Protein AF-A0A392Q744-F1 (afdb_monomer)

Structure (mmCIF, N/CA/C/O backbone):
data_AF-A0A392Q744-F1
#
_entry.id   AF-A0A392Q744-F1
#
loop_
_atom_site.group_PDB
_atom_site.id
_atom_site.type_symbol
_atom_site.label_atom_id
_atom_site.label_alt_id
_atom_site.label_comp_id
_atom_site.label_asym_id
_atom_site.label_entity_id
_atom_site.label_seq_id
_atom_site.pdbx_PDB_ins_code
_atom_site.Cartn_x
_atom_site.Cartn_y
_atom_site.Cartn_z
_atom_site.occupancy
_atom_site.B_iso_or_equiv
_atom_site.auth_seq_id
_atom_site.auth_comp_id
_atom_site.auth_asym_id
_atom_site.auth_atom_id
_atom_site.pdbx_PDB_model_num
ATOM 1 N N . PHE A 1 1 ? -15.950 12.818 39.175 1.00 40.56 1 PHE A N 1
ATOM 2 C CA . PHE A 1 1 ? -14.594 12.773 38.602 1.00 40.56 1 PHE A CA 1
ATOM 3 C C . PHE A 1 1 ? -14.683 13.084 37.117 1.00 40.56 1 PHE A C 1
ATOM 5 O O . PHE A 1 1 ? -14.929 12.186 36.325 1.00 40.56 1 PHE A O 1
ATOM 12 N N . GLN A 1 2 ? -14.583 14.359 36.740 1.00 44.25 2 GLN A N 1
ATOM 13 C CA . GLN A 1 2 ? -14.299 14.709 35.349 1.00 44.25 2 GLN A CA 1
ATOM 14 C C . GLN A 1 2 ? -12.792 14.530 35.182 1.00 44.25 2 GLN A C 1
ATOM 16 O O . GLN A 1 2 ? -12.014 15.237 35.819 1.00 44.25 2 GLN A O 1
ATOM 21 N N . GLY A 1 3 ? -12.395 13.497 34.437 1.00 49.59 3 GLY A N 1
ATOM 22 C CA . GLY A 1 3 ? -11.002 13.313 34.044 1.00 49.59 3 GLY A CA 1
ATOM 23 C C . GLY A 1 3 ? -10.518 14.507 33.214 1.00 49.59 3 GLY A C 1
ATOM 24 O O . GLY A 1 3 ? -11.346 15.278 32.717 1.00 49.59 3 GLY A O 1
ATOM 25 N N . PRO A 1 4 ? -9.197 14.691 33.074 1.00 48.31 4 PRO A N 1
ATOM 26 C CA . PRO A 1 4 ? -8.658 15.783 32.280 1.00 48.31 4 PRO A CA 1
ATOM 27 C C . PRO A 1 4 ? -9.224 15.712 30.858 1.00 48.31 4 PRO A C 1
ATOM 29 O O . PRO A 1 4 ? -9.113 14.690 30.181 1.00 48.31 4 PRO A O 1
ATOM 32 N N . VAL A 1 5 ? -9.856 16.802 30.421 1.00 51.94 5 VAL A N 1
ATOM 33 C CA . VAL A 1 5 ? -10.254 16.994 29.026 1.00 51.94 5 VAL A CA 1
ATOM 34 C C . VAL A 1 5 ? -8.962 17.217 28.253 1.00 51.94 5 VAL A C 1
ATOM 36 O O . VAL A 1 5 ? -8.396 18.307 28.290 1.00 51.94 5 VAL A O 1
ATOM 39 N N . ILE A 1 6 ? -8.447 16.160 27.627 1.00 52.03 6 ILE A N 1
ATOM 40 C CA . ILE A 1 6 ? -7.298 16.267 26.729 1.00 52.03 6 ILE A CA 1
ATOM 41 C C . ILE A 1 6 ? -7.781 17.104 25.537 1.00 52.03 6 ILE A C 1
ATOM 43 O O . ILE A 1 6 ? -8.728 16.683 24.864 1.00 52.03 6 ILE A O 1
ATOM 47 N N . PRO A 1 7 ? -7.218 18.303 25.297 1.00 49.78 7 PRO A N 1
ATOM 48 C CA . PRO A 1 7 ? -7.593 19.089 24.133 1.00 49.78 7 PRO A CA 1
ATOM 49 C C . PRO A 1 7 ? -7.316 18.255 22.876 1.00 49.78 7 PRO A C 1
ATOM 51 O O . PRO A 1 7 ? -6.326 17.515 22.857 1.00 49.78 7 PRO A O 1
ATOM 54 N N . PRO A 1 8 ? -8.170 18.336 21.839 1.00 54.72 8 PRO A N 1
ATOM 55 C CA . PRO A 1 8 ? -7.892 17.646 20.590 1.00 54.72 8 PRO A CA 1
ATOM 56 C C . PRO A 1 8 ? -6.484 18.049 20.133 1.00 54.72 8 PRO A C 1
ATOM 58 O O . PRO A 1 8 ? -6.153 19.239 20.209 1.00 54.72 8 PRO A O 1
ATOM 61 N N . PRO A 1 9 ? -5.633 17.087 19.737 1.00 55.06 9 PRO A N 1
ATOM 62 C CA . PRO A 1 9 ? -4.272 17.395 19.334 1.00 55.06 9 PRO A CA 1
ATOM 63 C C . PRO A 1 9 ? -4.317 18.470 18.250 1.00 55.06 9 PRO A C 1
ATOM 65 O O . PRO A 1 9 ? -5.069 18.355 17.279 1.00 55.06 9 PRO A O 1
ATOM 68 N N . VAL A 1 10 ? -3.545 19.541 18.441 1.00 57.88 10 VAL A N 1
ATOM 69 C CA . VAL A 1 10 ? -3.359 20.554 17.404 1.00 57.88 10 VAL A CA 1
ATOM 70 C C . VAL A 1 10 ? -2.586 19.866 16.292 1.00 57.88 10 VAL A C 1
ATOM 72 O O . VAL A 1 10 ? -1.378 19.667 16.398 1.00 57.88 10 VAL A O 1
ATOM 75 N N . LEU A 1 11 ? -3.301 19.432 15.258 1.00 59.94 11 LEU A N 1
ATOM 76 C CA . LEU A 1 11 ? -2.679 18.819 14.100 1.00 59.94 11 LEU A CA 1
ATOM 77 C C . LEU A 1 11 ? -1.862 19.905 13.398 1.00 59.94 11 LEU A C 1
ATOM 79 O O . LEU A 1 11 ? -2.411 20.876 12.877 1.00 59.94 11 LEU A O 1
ATOM 83 N N . GLN A 1 12 ? -0.542 19.751 13.415 1.00 71.56 12 GLN A N 1
ATOM 84 C CA . GLN A 1 12 ? 0.372 20.607 12.664 1.00 71.56 12 GLN A CA 1
ATOM 85 C C . GLN A 1 12 ? 0.181 20.402 11.152 1.00 71.56 12 GLN A C 1
ATOM 87 O O . GLN A 1 12 ? 0.417 21.314 10.363 1.00 71.56 12 GLN A O 1
ATOM 92 N N . TYR A 1 13 ? -0.283 19.212 10.764 1.00 79.44 13 TYR A N 1
ATOM 93 C CA . TYR A 1 13 ? -0.576 18.818 9.392 1.00 79.44 13 TYR A CA 1
ATOM 94 C C . TYR A 1 13 ? -2.086 18.776 9.139 1.00 79.44 13 TYR A C 1
ATOM 96 O O . TYR A 1 13 ? -2.864 18.302 9.967 1.00 79.44 13 TYR A O 1
ATOM 104 N N . GLY A 1 14 ? -2.516 19.242 7.966 1.00 83.06 14 GLY A N 1
ATOM 105 C CA . GLY A 1 14 ? -3.928 19.204 7.587 1.00 83.06 14 GLY A CA 1
ATOM 106 C C . GLY A 1 14 ? -4.449 17.774 7.401 1.00 83.06 14 GLY A C 1
ATOM 107 O O . GLY A 1 14 ? -3.707 16.870 7.019 1.00 83.06 14 GLY A O 1
ATOM 108 N N . ALA A 1 15 ? -5.758 17.581 7.583 1.00 80.00 15 ALA A N 1
ATOM 109 C CA . ALA A 1 15 ? -6.442 16.294 7.402 1.00 80.00 15 ALA A CA 1
ATOM 110 C C . ALA A 1 15 ? -6.132 15.611 6.052 1.00 80.00 15 ALA A C 1
ATOM 112 O O . ALA A 1 15 ? -5.926 14.400 5.998 1.00 80.00 15 ALA A O 1
ATOM 113 N N . ASN A 1 16 ? -6.037 16.390 4.967 1.00 79.31 16 ASN A N 1
ATOM 114 C CA . ASN A 1 16 ? -5.687 15.878 3.638 1.00 79.31 16 ASN A CA 1
ATOM 115 C C . ASN A 1 16 ? -4.253 15.338 3.576 1.00 79.31 16 ASN A C 1
ATOM 117 O O . ASN A 1 16 ? -3.996 14.331 2.922 1.00 79.31 16 ASN A O 1
ATOM 121 N N . GLU A 1 17 ? -3.317 16.000 4.255 1.00 82.62 17 GLU A N 1
ATOM 122 C CA . GLU A 1 17 ? -1.910 15.611 4.258 1.00 82.62 17 GLU A CA 1
ATOM 123 C C . GLU A 1 17 ? -1.683 14.344 5.086 1.00 82.62 17 GLU A C 1
ATOM 125 O O . GLU A 1 17 ? -0.993 13.425 4.641 1.00 82.62 17 GLU A O 1
ATOM 130 N N . LEU A 1 18 ? -2.321 14.261 6.255 1.00 87.19 18 LEU A N 1
ATOM 131 C CA . LEU A 1 18 ? -2.308 13.057 7.084 1.00 87.19 18 LEU A CA 1
ATOM 132 C C . LEU A 1 18 ? -3.018 11.892 6.383 1.00 87.19 18 LEU A C 1
ATOM 134 O O . LEU A 1 18 ? -2.512 10.774 6.396 1.00 87.19 18 LEU A O 1
ATOM 138 N N . GLY A 1 19 ? -4.138 12.150 5.702 1.00 81.75 19 GLY A N 1
ATOM 139 C CA . GLY A 1 19 ? -4.848 11.145 4.909 1.00 81.75 19 GLY A CA 1
ATOM 140 C C . GLY A 1 19 ? -4.018 10.599 3.743 1.00 81.75 19 GLY A C 1
ATOM 141 O O . GLY A 1 19 ? -3.975 9.388 3.537 1.00 81.75 19 GLY A O 1
ATOM 142 N N . ALA A 1 20 ? -3.308 11.464 3.012 1.00 80.06 20 ALA A N 1
ATOM 143 C CA . ALA A 1 20 ? -2.409 11.038 1.940 1.00 80.06 20 ALA A CA 1
ATOM 144 C C . ALA A 1 20 ? -1.247 10.183 2.470 1.00 80.06 20 ALA A C 1
ATOM 146 O O . ALA A 1 20 ? -0.913 9.162 1.870 1.00 80.06 20 ALA A O 1
ATOM 147 N N . PHE A 1 21 ? -0.673 10.573 3.613 1.00 86.06 21 PHE A N 1
ATOM 148 C CA . PHE A 1 21 ? 0.393 9.824 4.272 1.00 86.06 21 PHE A CA 1
ATOM 149 C C . PHE A 1 21 ? -0.076 8.436 4.725 1.00 86.06 21 PHE A C 1
ATOM 151 O O . PHE A 1 21 ? 0.568 7.438 4.410 1.00 86.06 21 PHE A O 1
ATOM 158 N N . LEU A 1 22 ? -1.230 8.355 5.396 1.00 84.12 22 LEU A N 1
ATOM 159 C CA . LEU A 1 22 ? -1.825 7.086 5.822 1.00 84.12 22 LEU A CA 1
ATOM 160 C C . LEU A 1 22 ? -2.135 6.170 4.638 1.00 84.12 22 LEU A C 1
ATOM 162 O O . LEU A 1 22 ? -1.742 5.011 4.661 1.00 84.12 22 LEU A O 1
ATOM 166 N N . ASN A 1 23 ? -2.733 6.706 3.572 1.00 80.38 23 ASN A N 1
ATOM 167 C CA . ASN A 1 23 ? -3.009 5.934 2.363 1.00 80.38 23 ASN A CA 1
ATOM 168 C C . ASN A 1 23 ? -1.725 5.379 1.723 1.00 80.38 23 ASN A C 1
ATOM 170 O O . ASN A 1 23 ? -1.740 4.296 1.145 1.00 80.38 23 ASN A O 1
ATOM 174 N N . GLN A 1 24 ? -0.602 6.094 1.820 1.00 79.94 24 GLN A N 1
ATOM 175 C CA . GLN A 1 24 ? 0.677 5.590 1.329 1.00 79.94 24 GLN A CA 1
ATOM 176 C C . GLN A 1 24 ? 1.226 4.457 2.207 1.00 79.94 24 GLN A C 1
ATOM 178 O O . GLN A 1 24 ? 1.706 3.466 1.663 1.00 79.94 24 GLN A O 1
ATOM 183 N N . LEU A 1 25 ? 1.102 4.567 3.535 1.00 80.56 25 LEU A N 1
ATOM 184 C CA . LEU A 1 25 ? 1.445 3.479 4.458 1.00 80.56 25 LEU A CA 1
ATOM 185 C C . LEU A 1 25 ? 0.608 2.233 4.190 1.00 80.56 25 LEU A C 1
ATOM 187 O O . LEU A 1 25 ? 1.171 1.152 4.046 1.00 80.56 25 LEU A O 1
ATOM 191 N N . ASP A 1 26 ? -0.707 2.408 4.039 1.00 77.81 26 ASP A N 1
ATOM 192 C CA . ASP A 1 26 ? -1.611 1.326 3.659 1.00 77.81 26 ASP A CA 1
ATOM 193 C C . ASP A 1 26 ? -1.132 0.682 2.352 1.00 77.81 26 ASP A C 1
ATOM 195 O O . ASP A 1 26 ? -0.978 -0.526 2.268 1.00 77.81 26 ASP A O 1
ATOM 199 N N . MET A 1 27 ? -0.833 1.470 1.317 1.00 74.31 27 MET A N 1
ATOM 200 C CA . MET A 1 27 ? -0.373 0.927 0.035 1.00 74.31 27 MET A CA 1
ATOM 201 C C . MET A 1 27 ? 0.958 0.172 0.118 1.00 74.31 27 MET A C 1
ATOM 203 O O . MET A 1 27 ? 1.142 -0.767 -0.654 1.00 74.31 27 MET A O 1
ATOM 207 N N . ASN A 1 28 ? 1.861 0.537 1.026 1.00 74.94 28 ASN A N 1
ATOM 208 C CA . ASN A 1 28 ? 3.126 -0.178 1.198 1.00 74.94 28 ASN A CA 1
ATOM 209 C C . ASN A 1 28 ? 2.930 -1.527 1.890 1.00 74.94 28 ASN A C 1
ATOM 211 O O . ASN A 1 28 ? 3.463 -2.520 1.406 1.00 74.94 28 ASN A O 1
ATOM 215 N N . GLU A 1 29 ? 2.111 -1.580 2.942 1.00 69.62 29 GLU A N 1
ATOM 216 C CA . GLU A 1 29 ? 1.691 -2.834 3.585 1.00 69.62 29 GLU A CA 1
ATOM 217 C C . GLU A 1 29 ? 1.031 -3.771 2.553 1.00 69.62 29 GLU A C 1
ATOM 219 O O . GLU A 1 29 ? 1.376 -4.941 2.419 1.00 69.62 29 GLU A O 1
ATOM 224 N N . ILE A 1 30 ? 0.148 -3.226 1.709 1.00 66.19 30 ILE A N 1
ATOM 225 C CA . ILE A 1 30 ? -0.572 -3.971 0.660 1.00 66.19 30 ILE A CA 1
ATOM 226 C C . ILE A 1 30 ? 0.353 -4.584 -0.394 1.00 66.19 30 ILE A C 1
ATOM 228 O O . ILE A 1 30 ? 0.031 -5.619 -0.988 1.00 66.19 30 ILE A O 1
ATOM 232 N N . LEU A 1 31 ? 1.434 -3.884 -0.714 1.00 67.31 31 LEU A N 1
ATOM 233 C CA . LEU A 1 31 ? 2.383 -4.277 -1.747 1.00 67.31 31 LEU A CA 1
ATOM 234 C C . LEU A 1 31 ? 3.550 -5.094 -1.185 1.00 67.31 31 LEU A C 1
ATOM 236 O O . LEU A 1 31 ? 4.459 -5.398 -1.954 1.00 67.31 31 LEU A O 1
ATOM 240 N N . ASP A 1 32 ? 3.500 -5.458 0.101 1.00 65.75 32 ASP A N 1
ATOM 241 C CA . ASP A 1 32 ? 4.564 -6.172 0.813 1.00 65.75 32 ASP A CA 1
ATOM 242 C C . ASP A 1 32 ? 5.907 -5.420 0.731 1.00 65.75 32 ASP A C 1
ATOM 244 O O . ASP A 1 32 ? 6.977 -5.977 0.506 1.00 65.75 32 ASP A O 1
ATOM 248 N N . LEU A 1 33 ? 5.823 -4.090 0.838 1.00 65.38 33 LEU A N 1
ATOM 249 C CA . LEU A 1 33 ? 6.956 -3.166 0.795 1.00 65.38 33 LEU A CA 1
ATOM 250 C C . LEU A 1 33 ? 7.367 -2.708 2.203 1.00 65.38 33 LEU A C 1
ATOM 252 O O . LEU A 1 33 ? 8.039 -1.686 2.337 1.00 65.38 33 LEU A O 1
ATOM 256 N N . GLU A 1 34 ? 6.954 -3.426 3.254 1.00 58.41 34 GLU A N 1
ATOM 257 C CA . GLU A 1 34 ? 7.228 -3.063 4.654 1.00 58.41 34 GLU A CA 1
ATOM 258 C C . GLU A 1 34 ? 8.723 -3.035 4.991 1.00 58.41 34 GLU A C 1
ATOM 260 O O . GLU A 1 34 ? 9.138 -2.252 5.844 1.00 58.41 34 GLU A O 1
ATOM 265 N N . GLU A 1 35 ? 9.541 -3.832 4.293 1.00 53.56 35 GLU A N 1
ATOM 266 C CA . GLU A 1 35 ? 11.001 -3.846 4.465 1.00 53.56 35 GLU A CA 1
ATOM 267 C C . GLU A 1 35 ? 11.682 -2.558 3.981 1.00 53.56 35 GLU A C 1
ATOM 269 O O . GLU A 1 35 ? 12.849 -2.307 4.288 1.00 53.56 35 GLU A O 1
ATOM 274 N N . LEU A 1 36 ? 10.972 -1.706 3.239 1.00 57.53 36 LEU A N 1
ATOM 275 C CA . LEU A 1 36 ? 11.486 -0.400 2.874 1.00 57.53 36 LEU A CA 1
ATOM 276 C C . LEU A 1 36 ? 11.223 0.579 4.025 1.00 57.53 36 LEU A C 1
ATOM 278 O O . LEU A 1 36 ? 10.157 1.190 4.117 1.00 57.53 36 LEU A O 1
ATOM 282 N N . GLU A 1 37 ? 12.220 0.747 4.900 1.00 60.88 37 GLU A N 1
ATOM 283 C CA . GLU A 1 37 ? 12.244 1.723 6.003 1.00 60.88 37 GLU A CA 1
ATOM 284 C C . GLU A 1 37 ? 12.283 3.186 5.498 1.00 60.88 37 GLU A C 1
ATOM 286 O O . GLU A 1 37 ? 13.178 3.965 5.812 1.00 60.88 37 GLU A O 1
ATOM 291 N N . TYR A 1 38 ? 11.311 3.598 4.683 1.00 66.62 38 TYR A N 1
ATOM 292 C CA . TYR A 1 38 ? 11.223 4.960 4.148 1.00 66.62 38 TYR A CA 1
ATOM 293 C C . TYR A 1 38 ? 10.691 5.982 5.157 1.00 66.62 38 TYR A C 1
ATOM 295 O O . TYR A 1 38 ? 10.766 7.186 4.904 1.00 66.62 38 TYR A O 1
ATOM 303 N N . TYR A 1 39 ? 10.118 5.526 6.273 1.00 74.62 39 TYR A N 1
ATOM 304 C CA . TYR A 1 39 ? 9.424 6.391 7.221 1.00 74.62 39 TYR A CA 1
ATOM 305 C C . TYR A 1 39 ? 10.174 6.499 8.538 1.00 74.62 39 TYR A C 1
ATOM 307 O O . TYR A 1 39 ? 10.352 5.514 9.252 1.00 74.62 39 TYR A O 1
ATOM 315 N N . ASP A 1 40 ? 10.516 7.733 8.893 1.00 84.19 40 ASP A N 1
ATOM 316 C CA . ASP A 1 40 ? 10.956 8.082 10.235 1.00 84.19 40 ASP A CA 1
ATOM 317 C C . ASP A 1 40 ? 9.775 7.956 11.215 1.00 84.19 40 ASP A C 1
ATOM 319 O O . ASP A 1 40 ? 8.879 8.809 11.261 1.00 84.19 40 ASP A O 1
ATOM 323 N N . LYS A 1 41 ? 9.779 6.868 11.993 1.00 84.50 41 LYS A N 1
ATOM 324 C CA . LYS A 1 41 ? 8.752 6.548 12.997 1.00 84.50 41 LYS A CA 1
ATOM 325 C C . LYS A 1 41 ? 8.833 7.436 14.24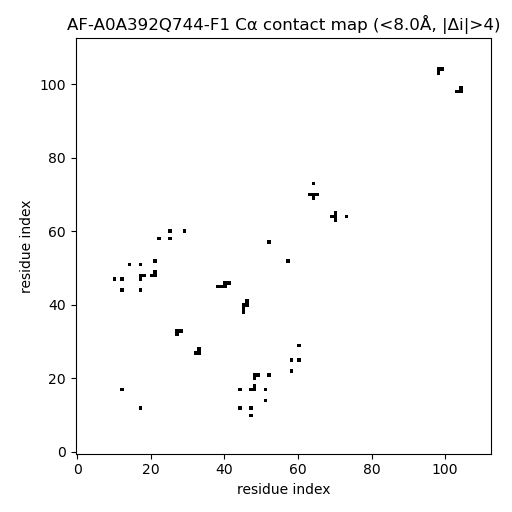4 1.00 84.50 41 LYS A C 1
ATOM 327 O O . LYS A 1 41 ? 7.893 7.455 15.03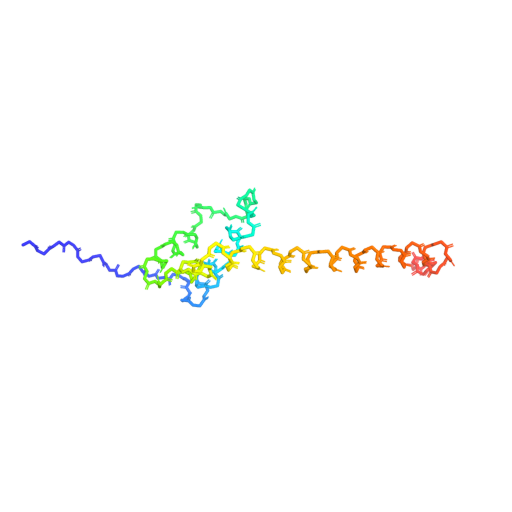9 1.00 84.50 41 LYS A O 1
ATOM 332 N N . GLU A 1 42 ? 9.921 8.182 14.423 1.00 87.88 42 GLU A N 1
ATOM 333 C CA . GLU A 1 42 ? 10.064 9.148 15.513 1.00 87.88 42 GLU A CA 1
ATOM 334 C C . GLU A 1 42 ? 9.565 10.543 15.120 1.00 87.88 42 GLU A C 1
ATOM 336 O O . GLU A 1 42 ? 9.280 11.365 16.003 1.00 87.88 42 GLU A O 1
ATOM 341 N N . SER A 1 43 ? 9.388 10.787 13.815 1.00 86.38 43 SER A N 1
ATOM 342 C CA . SER A 1 43 ? 8.904 12.057 13.284 1.00 86.38 43 SER A CA 1
ATOM 343 C C . SER A 1 43 ? 7.529 12.449 13.832 1.00 86.38 43 SER A C 1
ATOM 345 O O . SER A 1 43 ? 6.637 11.629 14.073 1.00 86.38 43 SER A O 1
ATOM 347 N N . GLU A 1 44 ? 7.330 13.756 13.975 1.00 88.44 44 GLU A N 1
ATOM 348 C CA . GLU A 1 44 ? 6.062 14.321 14.434 1.00 88.44 44 GLU A CA 1
ATOM 349 C C . GLU A 1 44 ? 4.915 14.022 13.453 1.00 88.44 44 GLU A C 1
ATOM 351 O O . GLU A 1 44 ? 3.789 13.735 13.861 1.00 88.44 44 GLU A O 1
ATOM 356 N N . LYS A 1 45 ? 5.219 13.977 12.149 1.00 85.62 45 LYS A N 1
ATOM 357 C CA . LYS A 1 45 ? 4.267 13.588 11.100 1.00 85.62 45 LYS A CA 1
ATOM 358 C C . LYS A 1 45 ? 3.788 12.148 11.266 1.00 85.62 45 LYS A C 1
ATOM 360 O O . LYS A 1 45 ? 2.593 11.899 11.133 1.00 85.62 45 LYS A O 1
ATOM 365 N N . TRP A 1 46 ? 4.687 11.215 11.593 1.00 88.06 46 TRP A N 1
ATOM 366 C CA . TRP A 1 46 ? 4.318 9.827 11.875 1.00 88.06 46 TRP A CA 1
ATOM 367 C C . TRP A 1 46 ? 3.386 9.731 13.086 1.00 88.06 46 TRP A C 1
ATOM 369 O O . TRP A 1 46 ? 2.316 9.126 12.998 1.00 88.06 46 TRP A O 1
ATOM 379 N N . LYS A 1 47 ? 3.751 10.381 14.197 1.00 89.94 47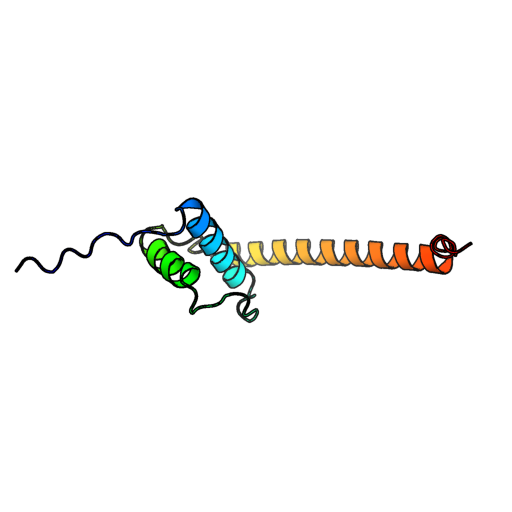 LYS A N 1
ATOM 380 C CA . LYS A 1 47 ? 2.956 10.391 15.436 1.00 89.94 47 LYS A CA 1
ATOM 381 C C . LYS A 1 47 ? 1.553 10.960 15.209 1.00 89.94 47 LYS A C 1
ATOM 383 O O . LYS A 1 47 ? 0.567 10.314 15.561 1.00 89.94 47 LYS A O 1
ATOM 388 N N . GLN A 1 48 ? 1.451 12.121 14.560 1.00 89.00 48 GLN A N 1
ATOM 389 C CA . GLN A 1 48 ? 0.162 12.749 14.258 1.00 89.00 48 GLN A CA 1
ATOM 390 C C . GLN A 1 48 ? -0.657 11.951 13.241 1.00 89.00 48 GLN A C 1
ATOM 392 O O . GLN A 1 48 ? -1.875 11.866 13.385 1.00 89.00 48 GLN A O 1
ATOM 397 N N . ALA A 1 49 ? -0.021 11.314 12.252 1.00 87.31 49 ALA A N 1
ATOM 398 C CA . ALA A 1 49 ? -0.716 10.427 11.326 1.00 87.31 49 ALA A CA 1
ATOM 399 C C . ALA A 1 49 ? -1.305 9.207 12.041 1.00 87.31 49 ALA A C 1
ATOM 401 O O . ALA A 1 49 ? -2.457 8.870 11.788 1.00 87.31 49 ALA A O 1
ATOM 402 N N . MET A 1 50 ? -0.567 8.571 12.958 1.00 88.06 50 MET A N 1
ATOM 403 C CA . MET A 1 50 ? -1.084 7.436 13.734 1.00 88.06 50 MET A CA 1
ATOM 404 C C . MET A 1 50 ? -2.220 7.841 14.680 1.00 88.06 50 MET A C 1
ATOM 406 O O . MET A 1 50 ? -3.171 7.077 14.845 1.00 88.06 50 MET A O 1
ATOM 410 N N . GLU A 1 51 ? -2.173 9.045 15.257 1.00 88.25 51 GLU A N 1
ATOM 411 C CA . GLU A 1 51 ? -3.281 9.572 16.061 1.00 88.25 51 GLU A CA 1
ATOM 412 C C . GLU A 1 51 ? -4.512 9.877 15.194 1.00 88.25 51 GLU A C 1
ATOM 414 O O . GLU A 1 51 ? -5.623 9.460 15.519 1.00 88.25 51 GLU A O 1
ATOM 419 N N . TYR A 1 52 ? -4.312 10.517 14.037 1.00 85.69 52 TYR A N 1
ATOM 420 C CA . TYR A 1 52 ? -5.363 10.768 13.051 1.00 85.69 52 TYR A CA 1
ATOM 421 C C . TYR A 1 52 ? -5.957 9.466 12.490 1.00 85.69 52 TYR A C 1
ATOM 423 O O . TYR A 1 52 ? -7.159 9.391 12.251 1.00 85.69 52 TYR A O 1
ATOM 431 N N . ARG A 1 53 ? -5.163 8.393 12.372 1.00 84.12 53 ARG A N 1
ATOM 432 C CA . ARG A 1 53 ? -5.626 7.068 11.925 1.00 84.12 53 ARG A CA 1
ATOM 433 C C . ARG A 1 53 ? -6.753 6.506 12.792 1.00 84.12 53 ARG A C 1
ATOM 435 O O . ARG A 1 53 ? -7.592 5.779 12.281 1.00 84.12 53 ARG A O 1
ATOM 442 N N . LYS A 1 54 ? -6.796 6.855 14.083 1.00 82.88 54 LYS A N 1
ATOM 443 C CA . LYS A 1 54 ? -7.844 6.411 15.020 1.00 82.88 54 LYS A CA 1
ATOM 444 C C . LYS A 1 54 ? -9.209 7.049 14.744 1.00 82.88 54 LYS A C 1
ATOM 446 O O . LYS A 1 54 ? -10.216 6.541 15.228 1.00 82.88 54 LYS A O 1
ATOM 451 N N . THR A 1 55 ? -9.246 8.175 14.027 1.00 82.81 55 THR A N 1
ATOM 452 C CA . THR A 1 55 ? -10.477 8.938 13.755 1.00 82.81 55 THR A CA 1
ATOM 453 C C . THR A 1 55 ? -11.039 8.678 12.361 1.00 82.81 55 THR A C 1
ATOM 455 O O . THR A 1 55 ? -12.210 8.959 12.106 1.00 82.81 55 THR A O 1
ATOM 458 N N . VAL A 1 56 ? -10.226 8.119 11.465 1.00 73.38 56 VAL A N 1
ATOM 459 C CA . VAL A 1 56 ? -10.642 7.713 10.125 1.00 73.38 56 VAL A CA 1
ATOM 460 C C . VAL A 1 56 ? -10.984 6.231 10.112 1.00 73.38 56 VAL A C 1
ATOM 462 O O . VAL A 1 56 ? -10.392 5.429 10.834 1.00 73.38 56 VAL A O 1
ATOM 465 N N . ALA A 1 57 ? -11.953 5.850 9.279 1.00 67.00 57 ALA A N 1
ATOM 466 C CA . ALA A 1 57 ? -12.187 4.438 9.019 1.00 67.00 57 ALA A CA 1
ATOM 467 C C . ALA A 1 57 ? -10.871 3.809 8.522 1.00 67.00 57 ALA A C 1
ATOM 469 O O . ALA A 1 57 ? -10.173 4.453 7.726 1.00 67.00 57 ALA A O 1
ATOM 470 N N . PRO A 1 58 ? -10.522 2.585 8.965 1.00 60.56 58 PRO A N 1
ATOM 471 C CA . PRO A 1 58 ? -9.403 1.856 8.392 1.00 60.56 58 PRO A CA 1
ATOM 472 C C . PRO A 1 58 ? -9.514 1.904 6.873 1.00 60.56 58 PRO A C 1
ATOM 474 O O . PRO A 1 58 ? -10.624 1.813 6.331 1.00 60.56 58 PRO A O 1
ATOM 477 N N . SER A 1 59 ? -8.379 2.056 6.186 1.00 58.97 59 SER A N 1
ATOM 478 C CA . SER A 1 59 ? -8.359 1.894 4.737 1.00 58.97 59 SER A CA 1
ATOM 479 C C . SER A 1 59 ? -9.117 0.625 4.397 1.00 58.97 59 SER A C 1
ATOM 481 O O . SER A 1 59 ? -8.968 -0.399 5.071 1.00 58.97 59 SER A O 1
ATOM 483 N N . ALA A 1 60 ? -9.963 0.707 3.371 1.00 55.28 60 ALA A N 1
ATOM 484 C CA . ALA A 1 60 ? -10.894 -0.345 2.983 1.00 55.28 60 ALA A CA 1
ATOM 485 C C . ALA A 1 60 ? -10.205 -1.672 2.622 1.00 55.28 60 ALA A C 1
ATOM 487 O O . ALA A 1 60 ? -10.870 -2.563 2.119 1.00 55.28 60 ALA A O 1
ATOM 488 N N . PHE A 1 61 ? -8.894 -1.821 2.856 1.00 50.56 61 PHE A N 1
ATOM 489 C CA . PHE A 1 61 ? -8.177 -3.082 2.837 1.00 50.56 61 PHE A CA 1
ATOM 490 C C . PHE A 1 61 ? -8.830 -4.175 3.678 1.00 50.56 61 PHE A C 1
ATOM 492 O O . PHE A 1 61 ? -8.810 -5.321 3.233 1.00 50.56 61 PHE A O 1
ATOM 499 N N . TYR A 1 62 ? -9.553 -3.822 4.748 1.00 46.00 62 TYR A N 1
ATOM 500 C CA . TYR A 1 62 ? -10.564 -4.710 5.319 1.00 46.00 62 TYR A CA 1
ATOM 501 C C . TYR A 1 62 ? -11.999 -4.302 4.930 1.00 46.00 62 TYR A C 1
ATOM 503 O O . TYR A 1 62 ? -12.546 -3.363 5.507 1.00 46.00 62 TYR A O 1
ATOM 511 N N . PRO A 1 63 ? -12.624 -5.006 3.966 1.00 54.38 63 PRO A N 1
ATOM 512 C CA . PRO A 1 63 ? -12.056 -6.052 3.126 1.00 54.38 63 PRO A CA 1
ATOM 513 C C . PRO A 1 63 ? -12.023 -5.619 1.658 1.00 54.38 63 PRO A C 1
ATOM 515 O O . PRO A 1 63 ? -12.984 -5.808 0.915 1.00 54.38 63 PRO A O 1
ATOM 518 N N . ARG A 1 64 ? -10.877 -5.108 1.186 1.00 55.84 64 ARG A N 1
ATOM 519 C CA . ARG A 1 64 ? -10.647 -4.842 -0.252 1.00 55.84 64 ARG A CA 1
ATOM 520 C C . ARG A 1 64 ? -10.677 -6.169 -1.015 1.00 55.84 64 ARG A C 1
ATOM 522 O O . ARG A 1 64 ? -10.961 -6.196 -2.211 1.00 55.84 64 ARG A O 1
ATOM 529 N N . TYR A 1 65 ? -10.464 -7.264 -0.285 1.00 61.88 65 TYR A N 1
ATOM 530 C CA . TYR A 1 65 ? -10.730 -8.632 -0.685 1.00 61.88 65 TYR A CA 1
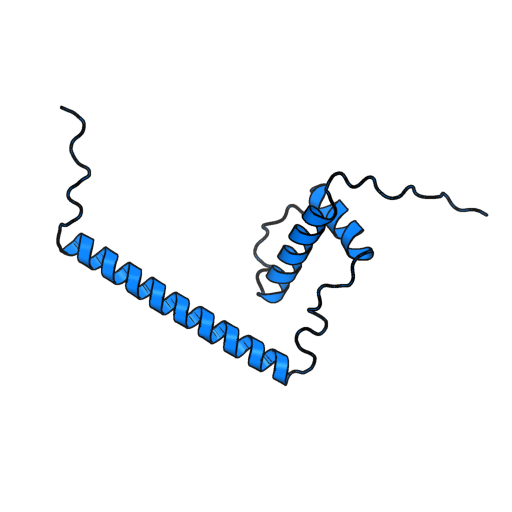ATOM 531 C C . TYR A 1 65 ? -11.669 -9.301 0.330 1.00 61.88 65 TYR A C 1
ATOM 533 O O . TYR A 1 65 ? -11.202 -9.867 1.313 1.00 61.88 65 TYR A O 1
ATOM 541 N N . PRO A 1 66 ? -12.996 -9.236 0.118 1.00 61.88 66 PRO A N 1
ATOM 542 C CA . PRO A 1 66 ? -13.988 -9.852 1.011 1.00 61.88 66 PRO A CA 1
ATOM 543 C C . PRO A 1 66 ? -13.930 -11.378 1.023 1.00 61.88 66 PRO A C 1
ATOM 545 O O . PRO A 1 66 ? -14.529 -12.008 1.889 1.00 61.88 66 PRO A O 1
ATOM 548 N N . THR A 1 67 ? -13.218 -11.972 0.069 1.00 72.75 67 THR A N 1
ATOM 549 C CA . THR A 1 67 ? -13.025 -13.411 -0.055 1.00 72.75 67 THR A CA 1
ATOM 550 C C . THR A 1 67 ? -11.612 -13.706 -0.545 1.00 72.75 67 THR A C 1
ATOM 552 O O . THR A 1 67 ? -10.990 -12.889 -1.230 1.00 72.75 67 THR A O 1
ATOM 555 N N . GLU A 1 68 ? -11.130 -14.913 -0.257 1.00 73.75 68 GLU A N 1
ATOM 556 C CA . GLU A 1 68 ? -9.877 -15.446 -0.801 1.00 73.75 68 GLU A CA 1
ATOM 557 C C . GLU A 1 68 ? -9.845 -15.369 -2.338 1.00 73.75 68 GLU A C 1
ATOM 559 O O . GLU A 1 68 ? -8.855 -14.950 -2.929 1.00 73.75 68 GLU A O 1
ATOM 564 N N . VAL A 1 69 ? -10.975 -15.645 -2.997 1.00 79.88 69 VAL A N 1
ATOM 565 C CA . VAL A 1 69 ? -11.114 -15.525 -4.458 1.00 79.88 69 VAL A CA 1
ATOM 566 C C . VAL A 1 69 ? -10.851 -14.094 -4.936 1.00 79.88 69 VAL A C 1
ATOM 568 O O . VAL A 1 69 ? -10.149 -13.885 -5.927 1.00 79.88 69 VAL A O 1
ATOM 571 N N . ALA A 1 70 ? -11.383 -13.088 -4.234 1.00 69.75 70 ALA A N 1
ATOM 572 C CA . ALA A 1 70 ? -11.145 -11.690 -4.577 1.00 69.75 70 ALA A CA 1
ATOM 573 C C . ALA A 1 70 ? -9.665 -11.317 -4.400 1.00 69.75 70 ALA A C 1
ATOM 575 O O . ALA A 1 70 ? -9.121 -10.583 -5.233 1.00 69.75 70 ALA A O 1
ATOM 576 N N . TYR A 1 71 ? -9.021 -11.845 -3.353 1.00 76.00 71 TYR A N 1
ATOM 577 C CA . TYR A 1 71 ? -7.594 -11.662 -3.087 1.00 76.00 71 TYR A CA 1
ATOM 578 C C . TYR A 1 71 ? -6.739 -12.242 -4.214 1.00 76.00 71 TYR A C 1
ATOM 580 O O . TYR A 1 71 ? -5.937 -11.513 -4.801 1.00 76.00 71 TYR A O 1
ATOM 588 N N . VAL A 1 72 ? -6.976 -13.502 -4.589 1.00 82.38 72 VAL A N 1
ATOM 589 C CA . VAL A 1 72 ? -6.261 -14.184 -5.679 1.00 82.38 72 VAL A CA 1
ATOM 590 C C . VAL A 1 72 ? -6.438 -13.434 -7.000 1.00 82.38 72 VAL A C 1
ATOM 592 O O . VAL A 1 72 ? -5.452 -13.094 -7.652 1.00 82.38 72 VAL A O 1
ATOM 595 N N . ALA A 1 73 ? -7.667 -13.044 -7.352 1.00 77.25 73 ALA A N 1
ATOM 596 C CA . ALA A 1 73 ? -7.923 -12.254 -8.558 1.00 77.25 73 ALA A CA 1
ATOM 597 C C . ALA A 1 73 ? -7.217 -10.882 -8.529 1.00 77.25 73 ALA A C 1
ATOM 599 O O . ALA A 1 73 ? -6.820 -10.343 -9.566 1.00 77.25 73 ALA A O 1
ATOM 600 N N . GLY A 1 74 ? -7.060 -10.288 -7.343 1.00 76.12 74 GLY A N 1
ATOM 601 C CA . GLY A 1 74 ? -6.268 -9.080 -7.136 1.00 76.12 74 GLY A 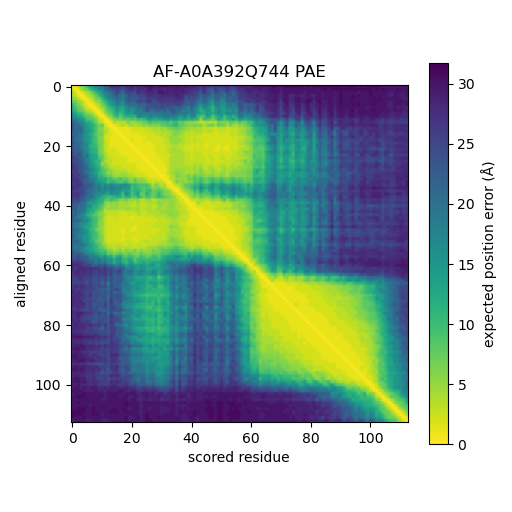CA 1
ATOM 602 C C . GLY A 1 74 ? -4.775 -9.300 -7.379 1.00 76.12 74 GLY A C 1
ATOM 603 O O . GLY A 1 74 ? -4.150 -8.481 -8.059 1.00 76.12 74 GLY A O 1
ATOM 604 N N . GLN A 1 75 ? -4.226 -10.405 -6.870 1.00 78.06 75 GLN A N 1
ATOM 605 C CA . GLN A 1 75 ? -2.828 -10.788 -7.080 1.00 78.06 75 GLN A CA 1
ATOM 606 C C . GLN A 1 75 ? -2.528 -11.059 -8.556 1.00 78.06 75 GLN A C 1
ATOM 608 O O . GLN A 1 75 ? -1.551 -10.538 -9.092 1.00 78.06 75 GLN A O 1
ATOM 613 N N . GLU A 1 76 ? -3.407 -11.775 -9.257 1.00 82.44 76 GLU A N 1
ATOM 614 C CA . GLU A 1 76 ? -3.249 -12.041 -10.690 1.00 82.44 76 GLU A CA 1
ATOM 615 C C . GLU A 1 76 ? -3.203 -10.752 -11.521 1.00 82.44 76 GLU A C 1
ATOM 617 O O . GLU A 1 76 ? -2.368 -10.608 -12.417 1.00 82.44 76 GLU A O 1
ATOM 622 N N . ARG A 1 77 ? -4.071 -9.777 -11.214 1.00 76.94 77 ARG A N 1
ATOM 623 C CA . ARG A 1 77 ? -4.055 -8.471 -11.893 1.00 76.94 77 ARG A CA 1
ATOM 624 C C . ARG A 1 77 ? -2.745 -7.721 -11.653 1.00 76.94 77 ARG A C 1
ATOM 626 O O . ARG A 1 77 ? -2.206 -7.150 -12.600 1.00 76.94 77 ARG A O 1
ATOM 633 N N . ARG A 1 78 ? -2.223 -7.741 -10.421 1.00 74.56 78 ARG A N 1
ATOM 634 C CA . ARG A 1 78 ? -0.928 -7.125 -10.084 1.00 74.56 78 ARG A CA 1
ATOM 635 C C . ARG A 1 78 ? 0.226 -7.781 -10.835 1.00 74.56 78 ARG A C 1
ATOM 637 O O . ARG A 1 78 ? 1.026 -7.073 -11.438 1.00 74.56 78 ARG A O 1
ATOM 644 N N . MET A 1 79 ? 0.265 -9.110 -10.863 1.00 82.69 79 MET A N 1
ATOM 645 C CA . MET A 1 79 ? 1.257 -9.884 -11.614 1.00 82.69 79 MET A CA 1
ATOM 646 C C . MET A 1 79 ? 1.270 -9.514 -13.100 1.00 82.69 79 MET A C 1
ATOM 648 O O . MET A 1 79 ? 2.332 -9.229 -13.651 1.00 82.69 79 MET A O 1
ATOM 652 N N . ARG A 1 80 ? 0.097 -9.416 -13.741 1.00 79.56 80 ARG A N 1
ATOM 653 C CA . ARG A 1 80 ? 0.004 -8.998 -15.153 1.00 79.56 80 ARG A CA 1
ATOM 654 C C . ARG A 1 80 ? 0.529 -7.580 -15.376 1.00 79.56 80 ARG A C 1
ATOM 656 O O . ARG A 1 80 ? 1.256 -7.336 -16.334 1.00 79.56 80 ARG A O 1
ATOM 663 N N . GLN A 1 81 ? 0.188 -6.643 -14.493 1.00 69.31 81 GLN A N 1
ATOM 664 C CA . GLN A 1 81 ? 0.681 -5.265 -14.585 1.00 69.31 81 GLN A CA 1
ATOM 665 C C . GLN A 1 81 ? 2.197 -5.184 -14.390 1.00 69.31 81 GLN A C 1
ATOM 667 O O . GLN A 1 81 ? 2.866 -4.428 -15.093 1.00 69.31 81 GLN A O 1
ATOM 672 N N . TYR A 1 82 ? 2.741 -5.965 -13.457 1.00 77.81 82 TYR A N 1
ATOM 673 C CA . TYR A 1 82 ? 4.178 -6.058 -13.245 1.00 77.81 82 TYR A CA 1
ATOM 674 C C . TYR A 1 82 ? 4.886 -6.600 -14.491 1.00 77.81 82 TYR A C 1
ATOM 676 O O . TYR A 1 82 ? 5.818 -5.966 -14.978 1.00 77.81 82 TYR A O 1
ATOM 684 N N . GLN A 1 83 ? 4.402 -7.706 -15.062 1.00 84.44 83 GLN A N 1
ATOM 685 C CA . GLN A 1 83 ? 4.963 -8.291 -16.284 1.00 84.44 83 GLN A CA 1
ATOM 686 C C . GLN A 1 83 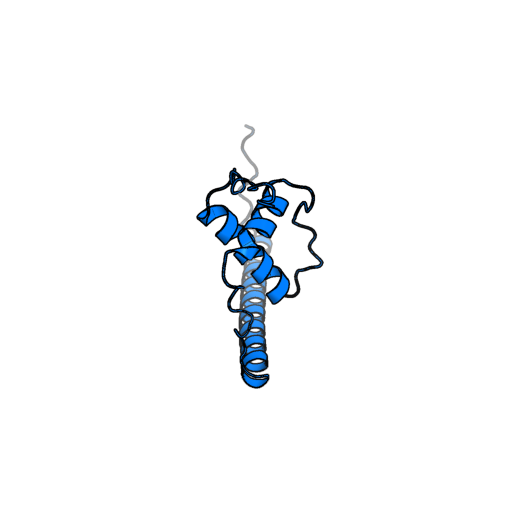? 4.943 -7.304 -17.458 1.00 84.44 83 GLN A C 1
ATOM 688 O O . GLN A 1 83 ? 5.978 -7.091 -18.084 1.00 84.44 83 GLN A O 1
ATOM 693 N N . ALA A 1 84 ? 3.824 -6.608 -17.685 1.00 84.56 84 ALA A N 1
ATOM 694 C CA . ALA A 1 84 ? 3.725 -5.591 -18.734 1.00 84.56 84 ALA A CA 1
ATOM 695 C C . ALA A 1 84 ? 4.748 -4.450 -18.553 1.00 84.56 84 ALA A C 1
ATOM 697 O O . ALA A 1 84 ? 5.321 -3.952 -19.524 1.00 84.56 84 ALA A O 1
ATOM 698 N N . ARG A 1 85 ? 5.026 -4.046 -17.304 1.00 83.06 85 ARG A N 1
ATOM 699 C CA . ARG A 1 85 ? 6.082 -3.063 -17.010 1.00 83.06 85 ARG A CA 1
ATOM 700 C C . ARG A 1 85 ? 7.471 -3.617 -17.309 1.00 83.06 85 ARG A C 1
ATOM 702 O O . ARG A 1 85 ? 8.278 -2.896 -17.888 1.00 83.06 85 ARG A O 1
ATOM 709 N N . GLN A 1 86 ? 7.750 -4.872 -16.956 1.00 89.31 86 GLN A N 1
ATOM 710 C CA . GLN A 1 86 ? 9.041 -5.495 -17.265 1.00 89.31 86 GLN A CA 1
ATOM 711 C C . GLN A 1 86 ? 9.272 -5.602 -18.775 1.00 89.31 86 GLN A C 1
ATOM 713 O O . GLN A 1 86 ? 10.357 -5.278 -19.254 1.00 89.31 86 GLN A O 1
ATOM 718 N N . GLU A 1 87 ? 8.245 -5.967 -19.542 1.00 91.12 87 GLU A N 1
ATOM 719 C CA . GLU A 1 87 ? 8.310 -5.989 -21.007 1.00 91.12 87 GLU A CA 1
ATOM 720 C C . GLU A 1 87 ? 8.574 -4.598 -21.591 1.00 91.12 87 GLU A C 1
ATOM 722 O 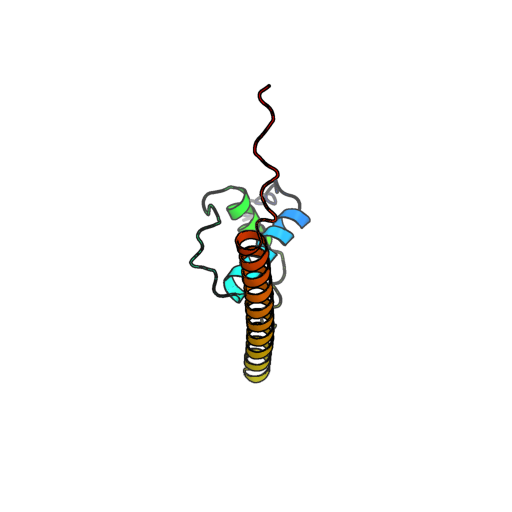O . GLU A 1 87 ? 9.461 -4.435 -22.433 1.00 91.12 87 GLU A O 1
ATOM 727 N N . SER A 1 88 ? 7.862 -3.579 -21.102 1.00 88.19 88 SER A N 1
ATOM 728 C CA . SER A 1 88 ? 8.088 -2.188 -21.501 1.00 88.19 88 SER A CA 1
ATOM 729 C C . SER A 1 88 ? 9.522 -1.739 -21.199 1.00 88.19 88 SER A C 1
ATOM 731 O O . SER A 1 88 ? 10.192 -1.171 -22.064 1.00 88.19 88 SER A O 1
ATOM 733 N N . ASN A 1 89 ? 10.023 -2.031 -19.997 1.00 88.94 89 ASN A N 1
ATOM 734 C CA . ASN A 1 89 ? 11.379 -1.681 -19.576 1.00 88.94 89 ASN A CA 1
ATOM 735 C C . ASN A 1 89 ? 12.435 -2.376 -20.440 1.00 88.94 89 ASN A C 1
ATOM 737 O O . ASN A 1 89 ? 13.376 -1.732 -20.900 1.00 88.94 89 ASN A O 1
ATOM 741 N N . LEU A 1 90 ? 12.257 -3.666 -20.732 1.00 92.69 90 LEU A N 1
ATOM 742 C CA . LEU A 1 90 ? 13.130 -4.399 -21.649 1.00 92.69 90 LEU A CA 1
ATOM 743 C C . LEU A 1 90 ? 13.115 -3.792 -23.055 1.00 92.69 90 LEU A C 1
ATOM 745 O O . LEU A 1 90 ? 14.167 -3.688 -23.689 1.00 92.69 90 LEU A O 1
ATOM 749 N N . GLY A 1 91 ? 11.949 -3.359 -23.537 1.00 92.12 91 GLY A N 1
ATOM 750 C CA . GLY A 1 91 ? 11.820 -2.640 -24.801 1.00 92.12 91 GLY A CA 1
ATOM 751 C C . GLY A 1 91 ? 12.630 -1.342 -24.822 1.00 92.12 91 GLY A C 1
ATOM 752 O O . GLY A 1 91 ? 13.355 -1.087 -25.785 1.00 92.12 91 GLY A O 1
ATOM 753 N N . ILE A 1 92 ? 12.567 -0.554 -23.747 1.00 88.50 92 ILE A N 1
ATOM 754 C CA . ILE A 1 92 ? 13.359 0.674 -23.591 1.00 88.50 92 ILE A CA 1
ATOM 755 C C . ILE A 1 92 ? 14.857 0.352 -23.572 1.00 88.50 92 ILE A C 1
ATOM 757 O O . ILE A 1 92 ? 15.605 0.928 -24.360 1.00 88.50 92 ILE A O 1
ATOM 761 N N . CYS A 1 93 ? 15.295 -0.603 -22.747 1.00 87.56 93 CYS A N 1
ATOM 762 C CA . CYS A 1 93 ? 16.702 -1.005 -22.664 1.00 87.56 93 CYS A CA 1
ATOM 763 C C . CYS A 1 93 ? 17.261 -1.437 -24.026 1.00 87.56 93 CYS A C 1
ATOM 765 O O . CYS A 1 93 ? 18.362 -1.037 -24.399 1.00 87.56 93 CYS A O 1
ATOM 767 N N . ARG A 1 94 ? 16.493 -2.214 -24.801 1.00 89.94 94 ARG A N 1
ATOM 768 C CA . ARG A 1 94 ? 16.890 -2.634 -26.154 1.00 89.94 94 ARG A CA 1
ATOM 769 C C . ARG A 1 94 ? 17.035 -1.449 -27.104 1.00 89.94 94 ARG A C 1
ATOM 771 O O . ARG A 1 94 ? 18.008 -1.402 -27.845 1.00 89.94 94 ARG A O 1
ATOM 778 N N . ARG A 1 95 ? 16.104 -0.490 -27.074 1.00 84.75 95 ARG A N 1
ATOM 779 C CA . ARG A 1 95 ? 16.178 0.719 -27.913 1.00 84.75 95 ARG A CA 1
ATOM 780 C C . ARG A 1 95 ? 17.374 1.595 -27.558 1.00 84.75 95 ARG A C 1
ATOM 782 O O . ARG A 1 95 ? 18.050 2.063 -28.462 1.00 84.75 95 ARG A O 1
ATOM 789 N N . ILE A 1 96 ? 17.651 1.782 -26.266 1.00 83.62 96 ILE A N 1
ATOM 790 C CA . ILE A 1 96 ? 18.835 2.522 -25.804 1.00 83.62 96 ILE A CA 1
ATOM 791 C C . ILE A 1 96 ? 20.104 1.834 -26.300 1.00 83.62 96 ILE A C 1
ATOM 793 O O . ILE A 1 96 ? 20.977 2.496 -26.847 1.00 83.62 96 ILE A O 1
ATOM 797 N N . LYS A 1 97 ? 20.188 0.507 -26.152 1.00 81.38 97 LYS A N 1
ATOM 798 C CA . LYS A 1 97 ? 21.336 -0.259 -26.633 1.00 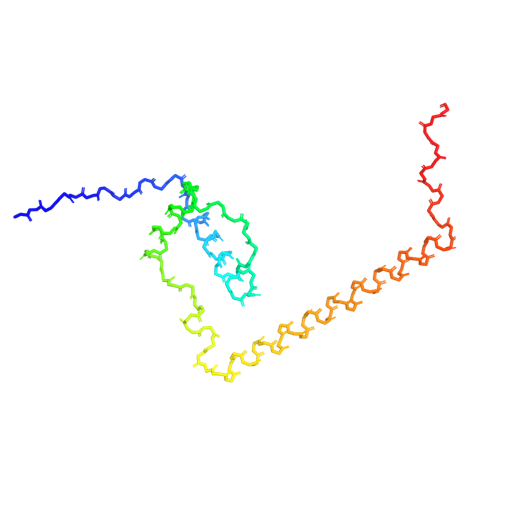81.38 97 LYS A CA 1
ATOM 799 C C . LYS A 1 97 ? 21.535 -0.105 -28.143 1.00 81.38 97 LYS A C 1
ATOM 801 O O . LYS A 1 97 ? 22.640 0.204 -28.555 1.00 81.38 97 LYS A O 1
ATOM 806 N N . LEU A 1 98 ? 20.476 -0.240 -28.944 1.00 80.50 98 LEU A N 1
ATOM 807 C CA . LEU A 1 98 ? 20.552 -0.029 -30.395 1.00 80.50 98 LEU A CA 1
ATOM 808 C C . LEU A 1 98 ? 21.017 1.392 -30.745 1.00 80.50 98 LEU A C 1
ATOM 810 O O . LEU A 1 98 ? 21.894 1.549 -31.577 1.00 80.50 98 LEU A O 1
ATOM 814 N N . ALA A 1 99 ? 20.506 2.421 -30.063 1.00 75.31 99 ALA A N 1
ATOM 815 C CA . ALA A 1 99 ? 20.934 3.802 -30.294 1.00 75.31 99 ALA A CA 1
ATOM 816 C C . AL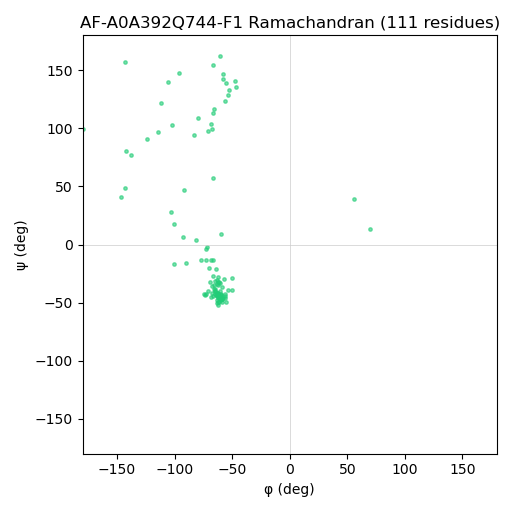A A 1 99 ? 22.411 4.059 -29.926 1.00 75.31 99 ALA A C 1
ATOM 818 O O . ALA A 1 99 ? 23.055 4.909 -30.541 1.00 75.31 99 ALA A O 1
ATOM 819 N N . LEU A 1 100 ? 22.937 3.346 -28.924 1.00 74.19 100 LEU A N 1
ATOM 820 C CA . LEU A 1 100 ? 24.355 3.375 -28.557 1.00 74.19 100 LEU A CA 1
ATOM 821 C C . LEU A 1 100 ? 25.217 2.606 -29.568 1.00 74.19 100 LEU A C 1
ATOM 823 O O . LEU A 1 100 ? 26.277 3.094 -29.946 1.00 74.19 100 LEU A O 1
ATOM 827 N N . ASP A 1 101 ? 24.749 1.438 -30.014 1.00 73.44 101 ASP A N 1
ATOM 828 C CA . ASP A 1 101 ? 25.446 0.583 -30.980 1.00 73.44 101 ASP A CA 1
ATOM 829 C C . ASP A 1 101 ? 25.469 1.221 -32.392 1.00 73.44 101 ASP A C 1
ATOM 831 O O . ASP A 1 101 ? 26.460 1.083 -33.107 1.00 73.44 101 ASP A O 1
ATOM 835 N N . ASP A 1 102 ? 24.436 1.989 -32.765 1.00 68.12 102 ASP A N 1
ATOM 836 C CA . ASP A 1 102 ? 24.324 2.719 -34.042 1.00 68.12 102 ASP A CA 1
ATOM 837 C C . ASP A 1 102 ? 25.085 4.069 -34.058 1.00 68.12 102 ASP A C 1
ATOM 839 O O . ASP A 1 102 ? 24.999 4.821 -35.030 1.00 68.12 102 ASP A O 1
ATOM 843 N N . GLY A 1 103 ? 25.819 4.421 -32.993 1.00 59.56 103 GLY A N 1
ATOM 844 C CA . GLY A 1 103 ? 26.626 5.653 -32.932 1.00 59.56 103 GLY A CA 1
ATOM 845 C C . GLY A 1 103 ? 25.821 6.961 -32.853 1.00 59.56 103 GLY A C 1
ATOM 846 O O . GLY A 1 103 ? 26.369 8.047 -33.010 1.00 59.56 103 GLY A O 1
ATOM 847 N N . CYS A 1 104 ? 24.514 6.907 -32.574 1.00 56.62 104 CYS A N 1
ATOM 848 C CA . CYS A 1 104 ? 23.634 8.086 -32.577 1.00 56.62 104 CYS A CA 1
ATOM 849 C C . CYS A 1 104 ? 23.856 9.042 -31.376 1.00 56.62 104 CYS A C 1
ATOM 851 O O . CYS A 1 104 ? 23.233 10.102 -31.297 1.00 56.62 104 CYS A O 1
ATOM 853 N N . MET A 1 105 ? 24.739 8.692 -30.433 1.00 52.06 105 MET A N 1
ATOM 854 C CA . MET A 1 105 ? 25.042 9.467 -29.219 1.00 52.06 105 MET A CA 1
ATOM 855 C C . MET A 1 105 ? 26.373 10.243 -29.289 1.00 52.06 105 MET A C 1
ATOM 857 O O . MET A 1 105 ? 26.963 10.540 -28.252 1.00 52.06 105 MET A O 1
ATOM 861 N N . ASP A 1 106 ? 26.836 10.633 -30.480 1.00 53.56 106 ASP A N 1
ATOM 862 C CA . ASP A 1 106 ? 28.024 11.498 -30.638 1.00 53.56 106 ASP A CA 1
ATOM 863 C C . ASP A 1 106 ? 27.797 12.971 -30.216 1.00 53.56 106 ASP A C 1
ATOM 865 O O . ASP A 1 106 ? 28.724 13.779 -30.185 1.00 53.56 106 ASP A O 1
ATOM 869 N N . PHE A 1 107 ? 26.585 13.351 -29.804 1.00 54.19 107 PHE A N 1
ATOM 870 C CA . PHE A 1 107 ? 26.231 14.738 -29.475 1.00 54.19 107 PHE A CA 1
ATOM 871 C C . PHE A 1 107 ? 26.411 15.124 -27.995 1.00 54.19 107 PHE A C 1
ATOM 873 O O . PHE A 1 107 ? 25.534 15.756 -27.420 1.00 54.19 107 PHE A O 1
ATOM 880 N N . VAL A 1 108 ? 27.544 14.806 -27.355 1.00 54.28 108 VAL A N 1
ATOM 881 C CA . VAL A 1 108 ? 27.971 15.522 -26.121 1.00 54.28 108 VAL A CA 1
ATOM 882 C C . VAL A 1 108 ? 29.502 15.640 -26.014 1.00 54.28 108 VAL A C 1
ATOM 884 O O . VAL A 1 108 ? 30.091 15.478 -24.945 1.00 54.28 108 VAL A O 1
ATOM 887 N N . ARG A 1 109 ? 30.191 15.932 -27.118 1.00 50.28 109 ARG A N 1
ATOM 888 C CA . ARG A 1 109 ? 31.589 16.388 -27.074 1.00 50.28 109 ARG A CA 1
ATOM 889 C C . ARG A 1 109 ? 31.806 17.526 -28.060 1.00 50.28 109 ARG A C 1
ATOM 891 O O . ARG A 1 109 ? 32.324 17.301 -29.136 1.00 50.28 109 ARG A O 1
ATOM 898 N N . ASP A 1 110 ? 31.360 18.721 -27.686 1.00 50.78 110 ASP A N 1
ATOM 899 C CA . ASP A 1 110 ? 32.114 19.961 -27.921 1.00 50.78 110 ASP A CA 1
ATOM 900 C C . ASP A 1 110 ? 31.343 21.166 -27.378 1.00 50.78 110 ASP A C 1
ATOM 902 O O . ASP A 1 110 ? 30.414 21.694 -27.979 1.00 50.78 110 ASP A O 1
ATOM 906 N N . SER A 1 111 ? 31.725 21.613 -26.187 1.00 48.12 111 SER A N 1
ATOM 907 C CA . SER A 1 111 ? 31.499 23.001 -25.754 1.00 48.12 111 SER A CA 1
ATOM 908 C C . SER A 1 111 ? 32.683 23.491 -24.920 1.00 48.12 111 SER A C 1
ATOM 910 O O . SER A 1 111 ? 32.541 24.037 -23.828 1.00 48.12 111 SER A O 1
ATOM 912 N N . ARG A 1 112 ? 33.888 23.261 -25.456 1.00 47.56 112 ARG A N 1
ATOM 913 C CA . ARG A 1 112 ? 35.114 23.984 -25.099 1.00 47.56 112 ARG A CA 1
ATOM 914 C C . ARG A 1 112 ? 35.961 24.202 -26.356 1.00 47.56 112 ARG A C 1
ATOM 916 O O . ARG A 1 112 ? 36.917 23.471 -26.589 1.00 47.56 112 ARG A O 1
ATOM 923 N N . ALA A 1 113 ? 35.588 25.213 -27.131 1.00 41.22 113 ALA A N 1
ATOM 924 C CA . ALA A 1 113 ? 36.454 25.920 -28.068 1.00 41.22 113 ALA A CA 1
ATOM 925 C C . ALA A 1 113 ? 36.168 27.416 -27.919 1.00 41.22 113 ALA A C 1
ATOM 927 O O . ALA A 1 113 ? 34.969 27.755 -27.775 1.00 41.22 113 ALA A O 1
#

Foldseek 3Di:
DPDDPDPDPPPPDDPVVLVVVLVVVVVCVVVVVVVPPPDDCVDPSNVSSVVSCVVDDRDVVVPCPPDPVSVVVVVVVVVVVVVVVVVVVVVVVVVVVVCVVVVVPPPPPDDDD

Mean predicted aligned error: 16.24 Å

Nearest PDB structures (foldseek):
  2ltu-assembly1_A  TM=3.578E-01  e=5.288E+00  Homo sapiens

Organism: NCBI:txid97028

Radius of gyration: 23.81 Å; Cα contacts (8 Å, |Δi|>4): 35; chains: 1; bounding box: 51×41×73 Å

Solvent-accessible surface area (backbone atoms only — not comparable to full-atom values): 7084 Å² total; per-residue (Å²): 134,85,71,85,81,75,72,79,79,82,67,91,60,55,72,70,58,37,48,53,52,50,54,50,53,52,51,30,59,74,67,72,42,67,87,59,81,80,68,64,77,84,38,70,68,45,52,51,31,59,58,50,50,75,77,44,80,74,69,58,69,78,56,70,41,83,40,71,66,50,42,52,58,50,50,53,54,51,52,53,54,50,50,54,49,52,54,51,51,52,52,50,53,52,51,53,48,49,43,58,75,70,58,73,70,69,84,82,77,84,91,85,129

Secondary structure (DSSP, 8-state):
-----PPPP--SS-HHHHHHHHHHHHHHHHTT-TT---S-TTSHHHHHHHHHHTTSPPPTTTTTSSSHHHHHHHHHHHHHHHHHHHHHHHHHHHHHHHHHHTTTT-TTS----

pLDDT: mean 72.05, std 14.16, range [40.56, 92.69]

Sequence (113 aa):
FQGPVIPPPVLQYGANELGAFLNQLDMNEILDLEELEYYDKESEKWKQAMEYRKTVAPSAFYPRYPTEVAYVAGQERRMRQYQARQESNLGICRRIKLALDDGCMDFVRDSRA